Protein AF-A0A925PAB1-F1 (afdb_monomer_lite)

Secondary structure (DSSP, 8-state):
----TTT-TTHHHHHHHHHHHHHHTSPPTT-S------HHHHHHHHHHHHHHHHHHHHHHSSSPPPHHHHHHHHHHHHHHHHHHTT---HHHHHHHHHHTS-S--

Radius of gyration: 22.81 Å; chains: 1; bounding box: 53×45×63 Å

pLDDT: mean 82.5, std 15.96, range [47.62, 98.19]

Foldseek 3Di:
DDADPVVRPCVVVVVVVVVVVVVVVDDDPPPPDPPVCDPLNVVLQVLLVVLQVVLVCQCVDVVHHPVVSSVVSNVSSVVSVCVVVVVDDPVVVVVVVCVPDDPDD

Structure (mmCIF, N/CA/C/O backbone):
data_AF-A0A925PAB1-F1
#
_entry.id   AF-A0A925PAB1-F1
#
loop_
_atom_site.group_PDB
_atom_site.id
_atom_site.type_symbol
_atom_site.label_atom_id
_atom_site.label_alt_id
_atom_site.label_comp_id
_atom_site.label_asym_id
_atom_site.label_entity_id
_atom_site.label_seq_id
_atom_site.pdbx_PDB_ins_code
_atom_site.Cartn_x
_atom_site.Cartn_y
_atom_site.Cartn_z
_atom_site.occupancy
_atom_site.B_iso_or_equiv
_atom_site.auth_seq_id
_atom_site.auth_comp_id
_atom_site.auth_asym_id
_atom_site.auth_atom_id
_atom_site.pdbx_PDB_model_nu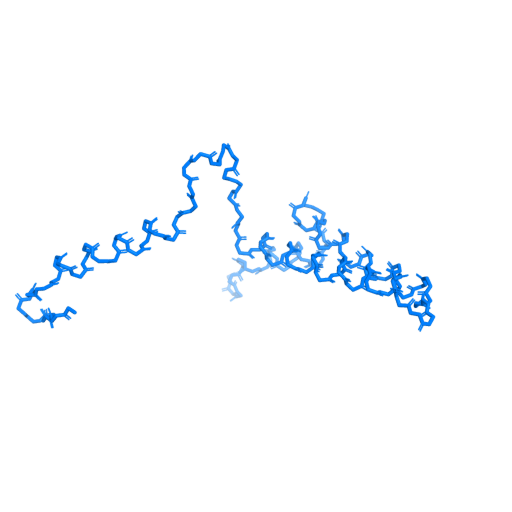m
ATOM 1 N N . LEU A 1 1 ? 0.088 -0.802 33.522 1.00 78.94 1 LEU A N 1
ATOM 2 C CA . LEU A 1 1 ? -1.192 -0.701 34.257 1.00 78.94 1 LEU A CA 1
ATOM 3 C C . LEU A 1 1 ? -1.456 -2.036 34.932 1.00 78.94 1 LEU A C 1
ATOM 5 O O . LEU A 1 1 ? -1.411 -3.049 34.245 1.00 78.94 1 LEU A O 1
ATOM 9 N N . SER A 1 2 ? -1.669 -2.049 36.246 1.00 90.44 2 SER A N 1
ATOM 10 C CA . SER A 1 2 ? -2.116 -3.254 36.956 1.00 90.44 2 SER A CA 1
ATOM 11 C C . SER A 1 2 ? -3.628 -3.390 36.788 1.00 90.44 2 SER A C 1
ATOM 13 O O . SER A 1 2 ? -4.344 -2.408 36.974 1.00 90.44 2 SER A O 1
ATOM 15 N N . VAL A 1 3 ? -4.105 -4.574 36.403 1.00 94.50 3 VAL A N 1
ATOM 16 C CA . VAL A 1 3 ? -5.525 -4.834 36.120 1.00 94.50 3 VAL A CA 1
ATOM 17 C C . VAL A 1 3 ? -5.964 -6.175 36.695 1.00 94.50 3 VAL A C 1
ATOM 19 O O . VAL A 1 3 ? -5.206 -7.143 36.676 1.00 94.50 3 VAL A O 1
ATOM 22 N N . SER A 1 4 ? -7.207 -6.241 37.171 1.00 93.50 4 SER A N 1
ATOM 23 C CA . SER A 1 4 ? -7.837 -7.466 37.666 1.00 93.50 4 SER A CA 1
ATOM 24 C C . SER A 1 4 ? -9.231 -7.627 37.069 1.00 93.50 4 SER A C 1
ATOM 26 O O . SER A 1 4 ? -10.171 -6.922 37.430 1.00 93.50 4 SER A O 1
ATOM 28 N N . ALA A 1 5 ? -9.393 -8.622 36.194 1.00 90.00 5 ALA A N 1
ATOM 29 C CA . ALA A 1 5 ? -10.691 -8.953 35.603 1.00 90.00 5 ALA A CA 1
ATOM 30 C C . ALA A 1 5 ? -11.697 -9.498 36.634 1.00 90.00 5 ALA A C 1
ATOM 32 O O . ALA A 1 5 ? -12.903 -9.414 36.429 1.00 90.00 5 ALA A O 1
ATOM 33 N N . ARG A 1 6 ? -11.210 -10.050 37.755 1.00 91.81 6 ARG A N 1
ATOM 34 C CA . ARG A 1 6 ? -12.054 -10.624 38.810 1.00 91.81 6 ARG A CA 1
ATOM 35 C C . ARG A 1 6 ? -12.665 -9.557 39.720 1.00 91.81 6 ARG A C 1
ATOM 37 O O . ARG A 1 6 ? -13.800 -9.723 40.147 1.00 91.81 6 ARG A O 1
ATOM 44 N N . SER A 1 7 ? -11.908 -8.511 40.053 1.00 92.62 7 SER A N 1
ATOM 45 C CA . SER A 1 7 ? -12.372 -7.418 40.926 1.00 92.62 7 SER A CA 1
ATOM 46 C C . SER A 1 7 ? -12.822 -6.173 40.157 1.00 92.62 7 SER A C 1
ATOM 48 O O . SER A 1 7 ? -13.420 -5.288 40.756 1.00 92.62 7 SER A O 1
ATOM 50 N N . GLY A 1 8 ? -12.534 -6.084 38.854 1.00 90.44 8 GLY A N 1
ATOM 51 C CA . GLY A 1 8 ? -12.786 -4.893 38.034 1.00 90.44 8 GLY A CA 1
ATOM 52 C C . GLY A 1 8 ? -11.768 -3.767 38.250 1.00 90.44 8 GLY A C 1
ATOM 53 O O . GLY A 1 8 ? -11.849 -2.722 37.604 1.00 90.44 8 GLY A O 1
ATOM 54 N N . GLU A 1 9 ? -10.789 -3.967 39.133 1.00 95.44 9 GLU A N 1
ATOM 55 C CA . GLU A 1 9 ? -9.768 -2.971 39.439 1.00 95.44 9 GLU A CA 1
ATOM 56 C C . GLU A 1 9 ? -8.881 -2.696 38.216 1.00 95.44 9 GLU A C 1
ATOM 58 O O . GLU A 1 9 ? -8.426 -3.614 37.527 1.00 95.44 9 GLU A O 1
ATOM 63 N N . GLY A 1 10 ? -8.644 -1.413 37.939 1.00 93.50 10 GLY A N 1
ATOM 64 C CA . GLY A 1 10 ? -7.795 -0.957 36.838 1.00 93.50 10 GLY A CA 1
ATOM 65 C C . GLY A 1 10 ? -8.443 -0.998 35.448 1.00 93.50 10 GLY A C 1
ATOM 66 O O . GLY A 1 10 ? -7.826 -0.518 34.499 1.00 93.50 10 GLY A O 1
ATOM 67 N N . ILE A 1 11 ? -9.673 -1.509 35.302 1.00 94.81 11 ILE A N 1
ATOM 68 C CA . ILE A 1 11 ? -10.355 -1.605 33.997 1.00 94.81 11 ILE A CA 1
ATOM 69 C C . ILE A 1 11 ? -10.622 -0.224 33.385 1.00 94.81 11 ILE A C 1
ATOM 71 O O . ILE A 1 11 ? -10.372 -0.036 32.197 1.00 94.81 11 ILE A O 1
ATOM 75 N N . GLU A 1 12 ? -11.038 0.767 34.176 1.00 94.44 12 GLU A N 1
ATOM 76 C CA . GLU A 1 12 ? -11.239 2.133 33.665 1.00 94.44 12 GLU A CA 1
ATOM 77 C C . GLU A 1 12 ? -9.928 2.801 33.238 1.00 94.44 12 GLU A C 1
ATOM 79 O O . GLU A 1 12 ? -9.867 3.463 32.204 1.00 94.44 12 GLU A O 1
ATOM 84 N N . ALA A 1 13 ? -8.841 2.568 33.978 1.00 94.12 13 ALA A N 1
ATOM 85 C CA . ALA A 1 13 ? -7.524 3.074 33.599 1.00 94.12 13 ALA A CA 1
ATOM 86 C C . ALA A 1 13 ? -7.014 2.414 32.303 1.00 94.12 13 ALA A C 1
ATOM 88 O O . ALA A 1 13 ? -6.421 3.082 31.459 1.00 94.12 13 ALA A O 1
ATOM 89 N N . LEU A 1 14 ? -7.288 1.118 32.108 1.00 94.00 14 LEU A N 1
ATOM 90 C CA . LEU A 1 14 ? -7.023 0.423 30.847 1.00 94.00 14 LEU A CA 1
ATOM 91 C C . LEU A 1 14 ? -7.867 0.993 29.700 1.00 94.00 14 LEU A C 1
ATOM 93 O O . LEU A 1 14 ? -7.341 1.220 28.614 1.00 94.00 14 LEU A O 1
ATOM 97 N N . ARG A 1 15 ? -9.155 1.259 29.940 1.00 94.06 15 ARG A N 1
ATOM 98 C CA . ARG A 1 15 ? -10.059 1.866 28.955 1.00 94.06 15 ARG A CA 1
ATOM 99 C C . ARG A 1 15 ? -9.549 3.230 28.501 1.00 94.06 15 ARG A C 1
ATOM 101 O O . ARG A 1 15 ? -9.491 3.477 27.301 1.00 94.06 15 ARG A O 1
ATOM 108 N N . ALA A 1 16 ? -9.151 4.081 29.445 1.00 94.56 16 ALA A N 1
ATOM 109 C CA . ALA A 1 16 ? -8.585 5.393 29.154 1.00 94.56 16 ALA A CA 1
ATOM 110 C C . ALA A 1 16 ? -7.300 5.287 28.320 1.00 94.56 16 ALA A C 1
ATOM 112 O O . ALA A 1 16 ? -7.180 5.966 27.306 1.00 94.56 16 ALA A O 1
ATOM 113 N N . ALA A 1 17 ? -6.394 4.370 28.674 1.00 93.25 17 ALA A N 1
ATOM 114 C CA . ALA A 1 17 ? -5.158 4.155 27.923 1.00 93.25 17 ALA A CA 1
ATOM 115 C C . ALA A 1 17 ? -5.398 3.637 26.492 1.00 93.25 17 ALA A C 1
ATOM 117 O O . ALA A 1 17 ? -4.674 4.006 25.571 1.00 93.25 17 ALA A O 1
ATOM 118 N N . ILE A 1 18 ? -6.419 2.798 26.280 1.00 92.69 18 ILE A N 1
ATOM 119 C CA . ILE A 1 18 ? -6.810 2.345 24.935 1.00 92.69 18 ILE A CA 1
ATOM 120 C C . ILE A 1 18 ? -7.338 3.517 24.101 1.00 92.69 18 ILE A C 1
ATOM 122 O O . ILE A 1 18 ? -6.991 3.626 22.927 1.00 92.69 18 ILE A O 1
ATOM 126 N N . VAL A 1 19 ? -8.165 4.385 24.693 1.00 92.25 19 VAL A N 1
ATOM 127 C CA . VAL A 1 19 ? -8.687 5.581 24.013 1.00 92.25 19 VAL A CA 1
ATOM 128 C C . VAL A 1 19 ? -7.547 6.527 23.648 1.00 92.25 19 VAL A C 1
ATOM 130 O O . VAL A 1 19 ? -7.455 6.935 22.498 1.00 92.25 19 VAL A O 1
ATOM 133 N N . GLU A 1 20 ? -6.634 6.794 24.580 1.00 91.38 20 GLU A N 1
ATOM 134 C CA . GLU A 1 20 ? -5.462 7.641 24.342 1.00 91.38 20 GLU A CA 1
ATOM 135 C C . GLU A 1 20 ? -4.577 7.093 23.212 1.00 91.38 20 GLU A C 1
ATOM 137 O O . GLU A 1 20 ? -4.163 7.836 22.322 1.00 91.38 20 GLU A O 1
ATOM 142 N N . LEU A 1 21 ? -4.345 5.776 23.189 1.00 89.06 21 LEU A N 1
ATOM 143 C CA . LEU A 1 21 ? -3.615 5.124 22.103 1.00 89.06 21 LEU A CA 1
ATOM 144 C C . LEU A 1 21 ? -4.347 5.272 20.761 1.00 89.06 21 LEU A C 1
ATOM 146 O O . LEU A 1 21 ? -3.720 5.573 19.749 1.00 89.06 21 LEU A O 1
ATOM 150 N N . ALA A 1 22 ? -5.662 5.056 20.742 1.00 84.56 22 ALA A N 1
ATOM 151 C CA . ALA A 1 22 ? -6.468 5.160 19.529 1.00 84.56 22 ALA A CA 1
ATOM 152 C C . ALA A 1 22 ? -6.515 6.597 18.985 1.00 84.56 22 ALA A C 1
ATOM 154 O O . ALA A 1 22 ? -6.405 6.794 17.775 1.00 84.56 22 ALA A O 1
ATOM 155 N N . ASP A 1 23 ? -6.618 7.594 19.864 1.00 81.94 23 ASP A N 1
ATOM 156 C CA . ASP A 1 23 ? -6.566 9.007 19.494 1.00 81.94 23 ASP A CA 1
ATOM 157 C C . ASP A 1 23 ? -5.177 9.401 18.974 1.00 81.94 23 ASP A C 1
ATOM 159 O O . ASP A 1 23 ? -5.081 10.141 17.997 1.00 81.94 23 ASP A O 1
ATOM 163 N N . GLY A 1 24 ? -4.102 8.845 19.543 1.00 79.31 24 GLY A N 1
ATOM 164 C CA . GLY A 1 24 ? -2.736 9.031 19.042 1.00 79.31 24 GLY A CA 1
ATOM 165 C C . GLY A 1 24 ? -2.474 8.395 17.669 1.00 79.31 24 GLY A C 1
ATOM 166 O O . GLY A 1 24 ? -1.595 8.847 16.937 1.00 79.31 24 GLY A O 1
ATOM 167 N N . LEU A 1 25 ? -3.242 7.368 17.295 1.00 75.44 25 LEU A N 1
ATOM 168 C CA . LEU A 1 25 ? -3.194 6.734 15.970 1.00 75.44 25 LEU A CA 1
ATOM 169 C C . LEU A 1 25 ? -4.053 7.461 14.929 1.00 75.44 25 LEU A C 1
ATOM 171 O O . LEU A 1 25 ? -3.976 7.156 13.735 1.00 75.44 25 LEU A O 1
ATOM 175 N N . ARG A 1 26 ? -4.898 8.398 15.363 1.00 66.38 26 ARG A N 1
ATOM 176 C CA . ARG A 1 26 ? -5.811 9.104 14.480 1.00 66.38 26 ARG A CA 1
ATOM 177 C C . ARG A 1 26 ? -5.046 10.208 13.742 1.00 66.38 26 ARG A C 1
ATOM 179 O O . ARG A 1 26 ? -4.443 11.066 14.386 1.00 66.38 26 ARG A O 1
ATOM 186 N N . PRO A 1 27 ? -5.060 10.233 12.397 1.00 62.00 27 PRO A N 1
ATOM 187 C CA . PRO A 1 27 ? -4.469 11.341 11.659 1.00 62.00 27 PRO A CA 1
ATOM 188 C C . PRO A 1 27 ? -5.159 12.662 12.051 1.00 62.00 27 PRO A C 1
ATOM 190 O O . PRO A 1 27 ? -6.343 12.650 12.416 1.00 62.00 27 PRO A O 1
ATOM 193 N N . PRO A 1 28 ? -4.441 13.801 11.999 1.00 62.22 28 PRO A N 1
ATOM 194 C CA . PRO A 1 28 ? -4.978 15.087 12.416 1.00 62.22 28 PRO A CA 1
ATOM 195 C C . PRO A 1 28 ? -6.315 15.380 11.725 1.00 62.22 28 PRO A C 1
ATOM 197 O O . PRO A 1 28 ? -6.471 15.217 10.516 1.00 62.22 28 PRO A O 1
ATOM 200 N N . LEU A 1 29 ? -7.276 15.843 12.526 1.00 55.22 29 LEU A N 1
ATOM 201 C CA . LEU A 1 29 ? -8.654 16.188 12.150 1.00 55.22 29 LEU A CA 1
ATOM 202 C C . LEU A 1 29 ? -8.773 17.200 10.992 1.00 55.22 29 LEU A C 1
ATOM 204 O O . LEU A 1 29 ? -9.856 17.353 10.441 1.00 55.22 29 LEU A O 1
ATOM 208 N N . PHE A 1 30 ? -7.675 17.865 10.627 1.00 50.28 30 PHE A N 1
ATOM 209 C CA . PHE A 1 30 ? -7.595 18.884 9.578 1.00 50.28 30 PHE A CA 1
ATOM 210 C C . PHE A 1 30 ? -7.143 18.351 8.210 1.00 50.28 30 PHE A C 1
ATOM 212 O O . PHE A 1 30 ? -6.807 19.136 7.329 1.00 50.28 30 PHE A O 1
ATOM 219 N N . ALA A 1 31 ? -7.129 17.035 8.000 1.00 49.06 31 ALA A N 1
ATOM 220 C CA . ALA A 1 31 ? -7.159 16.503 6.644 1.00 49.06 31 ALA A CA 1
ATOM 221 C C . ALA A 1 31 ? -8.620 16.541 6.168 1.00 49.06 31 ALA A C 1
ATOM 223 O O . ALA A 1 31 ? -9.389 15.627 6.458 1.00 49.06 31 ALA A O 1
ATOM 224 N N . GLU A 1 32 ? -9.006 17.618 5.478 1.00 47.62 32 GLU A N 1
ATOM 225 C CA . GLU A 1 32 ? -10.355 17.844 4.919 1.00 47.62 32 GLU A CA 1
ATOM 226 C C . GLU A 1 32 ? -10.826 16.725 3.964 1.00 47.62 32 GLU A C 1
ATOM 228 O O . GLU A 1 32 ? -11.998 16.648 3.610 1.00 47.62 32 GLU A O 1
ATOM 233 N N . GLU A 1 33 ? -9.944 15.786 3.626 1.00 48.94 33 GLU A N 1
ATOM 234 C CA . GLU A 1 33 ? -10.220 14.607 2.817 1.00 48.94 33 GLU A CA 1
ATOM 235 C C . GLU A 1 33 ? -9.762 13.342 3.553 1.00 48.94 33 GLU A C 1
ATOM 237 O O . GLU A 1 33 ? -8.801 12.674 3.165 1.00 48.94 33 GLU A O 1
ATOM 242 N N . GLN A 1 34 ? -10.450 12.961 4.633 1.00 50.28 34 GLN A N 1
ATOM 243 C CA . GLN A 1 34 ? -10.370 11.573 5.099 1.00 50.28 34 GLN A CA 1
ATOM 244 C C . GLN A 1 34 ? -11.085 10.682 4.081 1.00 50.28 34 GLN A C 1
ATOM 246 O O . GLN A 1 34 ? -12.243 10.301 4.249 1.00 50.28 34 GLN A O 1
ATOM 251 N N . ILE A 1 35 ? -10.390 10.351 2.993 1.00 56.31 35 ILE A N 1
ATOM 252 C CA . ILE A 1 35 ? -10.799 9.259 2.121 1.00 56.31 35 ILE A CA 1
ATOM 253 C C . ILE A 1 35 ? -10.807 8.012 3.005 1.00 56.31 35 ILE A C 1
ATOM 255 O O . ILE A 1 35 ? -9.774 7.613 3.543 1.00 56.31 35 ILE A O 1
ATOM 259 N N . ALA A 1 36 ? -11.979 7.404 3.183 1.00 56.78 36 ALA A N 1
ATOM 260 C CA . ALA A 1 36 ? -12.105 6.124 3.865 1.00 56.78 36 ALA A CA 1
ATOM 261 C C . ALA A 1 36 ? -11.437 5.038 3.003 1.00 56.78 36 ALA A C 1
ATOM 263 O O . ALA A 1 36 ? -12.062 4.372 2.174 1.00 56.78 36 ALA A O 1
ATOM 264 N N . ILE A 1 37 ? -10.124 4.891 3.161 1.00 65.94 37 ILE A N 1
ATOM 265 C CA . ILE A 1 37 ? -9.331 3.841 2.533 1.00 65.94 37 ILE A CA 1
ATOM 266 C C . ILE A 1 37 ? -9.583 2.571 3.349 1.00 65.94 37 ILE A C 1
ATOM 268 O O . ILE A 1 37 ? -9.002 2.361 4.410 1.00 65.94 37 ILE A O 1
ATOM 272 N N . ASN A 1 38 ? -10.496 1.722 2.875 1.00 77.75 38 ASN A N 1
ATOM 273 C CA . ASN A 1 38 ? -10.623 0.371 3.420 1.00 77.75 38 ASN A CA 1
ATOM 274 C C . ASN A 1 38 ? -9.357 -0.453 3.098 1.00 77.75 38 ASN A C 1
ATOM 276 O O . ASN A 1 38 ? -8.551 -0.078 2.243 1.00 77.75 38 ASN A O 1
ATOM 280 N N . ALA A 1 39 ? -9.198 -1.611 3.744 1.00 76.62 39 ALA A N 1
ATOM 281 C CA . ALA A 1 39 ? -8.027 -2.473 3.552 1.00 76.62 39 ALA A CA 1
ATOM 282 C C . ALA A 1 39 ? -7.766 -2.844 2.075 1.00 76.62 39 ALA A C 1
ATOM 284 O O . ALA A 1 39 ? -6.615 -2.982 1.667 1.00 76.62 39 ALA A O 1
ATOM 285 N N . ARG A 1 40 ? -8.821 -2.946 1.252 1.00 78.44 40 ARG A N 1
ATOM 286 C CA . ARG A 1 40 ? -8.716 -3.235 -0.187 1.00 78.44 40 ARG A CA 1
ATOM 287 C C . ARG A 1 40 ? -8.100 -2.067 -0.960 1.00 78.44 40 ARG A C 1
ATOM 289 O O . ARG A 1 40 ? -7.214 -2.287 -1.776 1.00 78.44 40 ARG A O 1
ATOM 296 N N . HIS A 1 41 ? -8.547 -0.837 -0.702 1.00 85.75 41 HIS A N 1
ATOM 297 C CA . HIS A 1 41 ? -7.951 0.358 -1.305 1.00 85.75 41 HIS A CA 1
ATOM 298 C C . HIS A 1 41 ? -6.497 0.532 -0.853 1.00 85.75 41 HIS A C 1
ATOM 300 O O . HIS A 1 41 ? -5.646 0.860 -1.673 1.00 85.75 41 HIS A O 1
ATOM 306 N N . ALA A 1 42 ? -6.198 0.258 0.421 1.00 86.44 42 ALA A N 1
ATOM 307 C CA . ALA A 1 42 ? -4.840 0.344 0.950 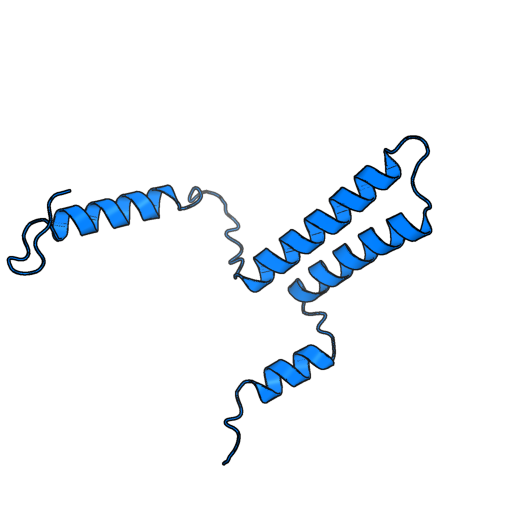1.00 86.44 42 ALA A CA 1
ATOM 308 C C . ALA A 1 42 ? -3.884 -0.635 0.247 1.00 86.44 42 ALA A C 1
ATOM 310 O O . ALA A 1 42 ? -2.796 -0.237 -0.165 1.00 86.44 42 ALA A O 1
ATOM 311 N N . ASP A 1 43 ? -4.290 -1.896 0.056 1.00 89.12 43 ASP A N 1
ATOM 312 C CA . ASP A 1 43 ? -3.467 -2.870 -0.671 1.00 89.12 43 ASP A CA 1
ATOM 313 C C . ASP A 1 43 ? -3.268 -2.486 -2.146 1.00 89.12 43 ASP A C 1
ATOM 315 O O . ASP A 1 43 ? -2.148 -2.559 -2.654 1.00 89.12 43 ASP A O 1
ATOM 319 N N . ALA A 1 44 ? -4.326 -2.027 -2.820 1.00 90.94 44 ALA A N 1
ATOM 320 C CA . ALA A 1 44 ? -4.247 -1.569 -4.204 1.00 90.94 44 ALA A CA 1
ATOM 321 C C . ALA A 1 44 ? -3.275 -0.385 -4.368 1.00 90.94 44 ALA A C 1
ATOM 323 O O . ALA A 1 44 ? -2.410 -0.413 -5.244 1.00 90.94 44 ALA A O 1
ATOM 324 N N . LEU A 1 45 ? -3.345 0.612 -3.479 1.00 93.56 45 LEU A N 1
ATOM 325 C CA . LEU A 1 45 ? -2.404 1.738 -3.460 1.00 93.56 45 LEU A CA 1
ATOM 326 C C . LEU A 1 45 ? -0.968 1.277 -3.195 1.00 93.56 45 LEU A C 1
ATOM 328 O O . LEU A 1 45 ? -0.050 1.723 -3.879 1.00 93.56 45 LEU A O 1
ATOM 332 N N . ARG A 1 46 ? -0.766 0.345 -2.257 1.00 94.75 46 ARG A N 1
ATOM 333 C CA . ARG A 1 46 ? 0.558 -0.215 -1.952 1.00 94.75 46 ARG A CA 1
ATOM 334 C C . ARG A 1 46 ? 1.159 -0.942 -3.157 1.00 94.75 46 ARG A C 1
ATOM 336 O O . ARG A 1 46 ? 2.339 -0.774 -3.449 1.00 94.75 46 ARG A O 1
ATOM 343 N N . ARG A 1 47 ? 0.369 -1.750 -3.872 1.00 96.38 47 ARG A N 1
ATOM 344 C CA . ARG A 1 47 ? 0.821 -2.419 -5.105 1.00 96.38 47 ARG A CA 1
ATOM 345 C C . ARG A 1 47 ? 1.154 -1.416 -6.206 1.00 96.38 47 ARG A C 1
ATOM 347 O O . ARG A 1 47 ? 2.184 -1.570 -6.859 1.00 96.38 47 ARG A O 1
ATOM 354 N N . ALA A 1 48 ? 0.333 -0.379 -6.367 1.00 96.69 48 ALA A N 1
ATOM 355 C CA . ALA A 1 48 ? 0.603 0.697 -7.312 1.00 96.69 48 ALA A CA 1
ATOM 356 C C . ALA A 1 48 ? 1.910 1.433 -6.990 1.00 96.69 48 ALA A C 1
ATOM 358 O O . ALA A 1 48 ? 2.731 1.645 -7.880 1.00 96.69 48 ALA A O 1
ATOM 359 N N . GLU A 1 49 ? 2.145 1.755 -5.716 1.00 97.62 49 GLU A N 1
ATOM 360 C CA . GLU A 1 49 ? 3.391 2.378 -5.266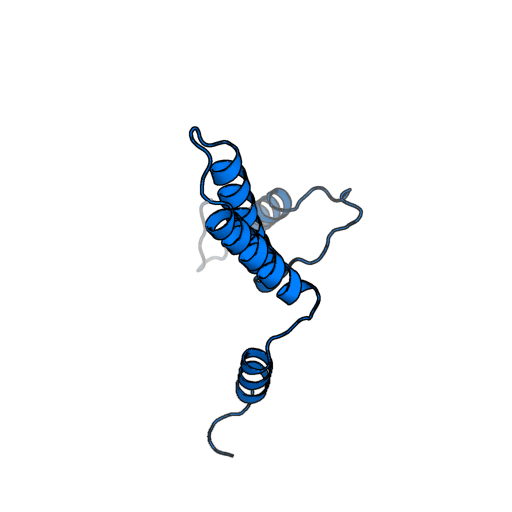 1.00 97.62 49 GLU A CA 1
ATOM 361 C C . GLU A 1 49 ? 4.609 1.508 -5.595 1.00 97.62 49 GLU A C 1
ATOM 363 O O . GLU A 1 49 ? 5.601 2.015 -6.118 1.00 97.62 49 GLU A O 1
ATOM 368 N N . ILE A 1 50 ? 4.532 0.200 -5.327 1.00 98.00 50 ILE A N 1
ATOM 369 C CA . ILE A 1 50 ? 5.616 -0.740 -5.637 1.00 98.00 50 ILE A CA 1
ATOM 370 C C . ILE A 1 50 ? 5.922 -0.728 -7.137 1.00 98.00 50 ILE A C 1
ATOM 372 O O . ILE A 1 50 ? 7.079 -0.538 -7.502 1.00 98.00 50 ILE A O 1
ATOM 376 N N . GLY A 1 51 ? 4.910 -0.871 -7.998 1.00 97.62 51 GLY A N 1
ATOM 377 C CA . GLY A 1 51 ? 5.105 -0.865 -9.452 1.00 97.62 51 GLY A CA 1
ATOM 378 C C . GLY A 1 51 ? 5.736 0.438 -9.952 1.00 97.62 51 GLY A C 1
ATOM 379 O O . GLY A 1 51 ? 6.732 0.415 -10.671 1.00 97.62 51 GLY A O 1
ATOM 380 N N . LEU A 1 52 ? 5.232 1.589 -9.497 1.00 98.19 52 LEU A N 1
ATOM 381 C CA . LEU A 1 52 ? 5.791 2.894 -9.869 1.00 98.19 52 LEU A CA 1
ATOM 382 C C . LEU A 1 52 ? 7.235 3.064 -9.387 1.00 98.19 52 LEU A C 1
ATOM 384 O O . LEU A 1 52 ? 8.078 3.562 -10.132 1.00 98.19 52 LEU A O 1
ATOM 388 N N . ARG A 1 53 ? 7.542 2.632 -8.161 1.00 98.12 53 ARG A N 1
ATOM 389 C CA . ARG A 1 53 ? 8.893 2.722 -7.600 1.00 98.12 53 ARG A CA 1
ATOM 390 C C . ARG A 1 53 ? 9.876 1.849 -8.377 1.00 98.12 53 ARG A C 1
ATOM 392 O O . ARG A 1 53 ? 10.967 2.323 -8.688 1.00 98.12 53 ARG A O 1
ATOM 399 N N . THR A 1 54 ? 9.491 0.624 -8.724 1.00 97.50 54 THR A N 1
ATOM 400 C CA . THR A 1 54 ? 10.307 -0.276 -9.552 1.00 97.50 54 THR A CA 1
ATOM 401 C C . THR A 1 54 ? 10.542 0.316 -10.940 1.00 97.50 54 THR A C 1
ATOM 403 O O . THR A 1 54 ? 11.689 0.394 -11.380 1.00 97.50 54 THR A O 1
ATOM 406 N N . ALA A 1 55 ? 9.498 0.841 -11.589 1.00 97.88 55 ALA A N 1
ATOM 407 C CA . ALA A 1 55 ? 9.617 1.502 -12.887 1.00 97.88 55 ALA A CA 1
ATOM 408 C C . ALA A 1 55 ? 10.590 2.694 -12.835 1.00 97.88 55 ALA A C 1
ATOM 410 O O . ALA A 1 55 ? 11.471 2.826 -13.687 1.00 97.88 55 ALA A O 1
ATOM 411 N N . MET A 1 56 ? 10.479 3.542 -11.804 1.00 98.06 56 MET A N 1
ATOM 412 C CA . MET A 1 56 ? 11.394 4.668 -11.591 1.00 98.06 56 MET A CA 1
ATOM 413 C C . MET A 1 56 ? 12.840 4.205 -11.397 1.00 98.06 56 MET A C 1
ATOM 415 O O . MET A 1 56 ? 13.746 4.784 -11.993 1.00 98.06 56 MET A O 1
ATOM 419 N N . GLN A 1 57 ? 13.064 3.157 -10.601 1.00 97.62 57 GLN A N 1
ATOM 420 C CA . GLN A 1 57 ? 14.395 2.579 -10.400 1.00 97.62 57 GLN A CA 1
ATOM 421 C C . GLN A 1 57 ? 14.971 2.021 -11.707 1.00 97.62 57 GLN A C 1
ATOM 423 O O . GLN A 1 57 ? 16.137 2.267 -12.006 1.00 97.62 57 GLN A O 1
ATOM 428 N N . GLY A 1 58 ? 14.158 1.333 -12.513 1.00 97.25 58 GLY A N 1
ATOM 429 C CA . GLY A 1 58 ? 14.562 0.813 -13.820 1.00 97.25 58 GLY A CA 1
ATOM 430 C C . GLY A 1 58 ? 14.982 1.915 -14.796 1.00 97.25 58 GLY A C 1
ATOM 431 O O . GLY A 1 58 ? 15.988 1.769 -15.488 1.00 97.25 58 GLY A O 1
ATOM 432 N N . LEU A 1 59 ? 14.268 3.045 -14.804 1.00 97.25 59 LEU A N 1
ATOM 433 C CA . LEU A 1 59 ? 14.614 4.215 -15.621 1.00 97.25 59 LEU A CA 1
ATOM 434 C C . LEU A 1 59 ? 15.884 4.934 -15.144 1.00 97.25 59 LEU A C 1
ATOM 436 O O . LEU A 1 59 ? 16.608 5.497 -15.960 1.00 97.25 59 LEU A O 1
ATOM 440 N N . GLN A 1 60 ? 16.143 4.939 -13.834 1.00 97.31 60 GLN A N 1
ATOM 441 C CA . GLN A 1 60 ? 17.296 5.613 -13.223 1.00 97.31 60 GLN A CA 1
ATOM 442 C C . GLN A 1 60 ? 18.562 4.744 -13.167 1.00 97.31 60 GLN A C 1
ATOM 444 O O . GLN A 1 60 ? 19.640 5.256 -12.861 1.00 97.31 60 GLN A O 1
ATOM 449 N N . ALA A 1 61 ? 18.453 3.443 -13.444 1.00 96.12 61 ALA A N 1
ATOM 450 C CA . ALA A 1 61 ? 19.588 2.530 -13.477 1.00 96.12 61 ALA A CA 1
ATOM 451 C C . ALA A 1 61 ? 20.614 2.929 -14.556 1.00 96.12 61 ALA A C 1
ATOM 453 O O . ALA A 1 61 ? 20.311 3.626 -15.524 1.00 96.12 61 ALA A O 1
ATOM 454 N N . THR A 1 62 ? 21.864 2.490 -14.395 1.00 93.50 62 THR A N 1
ATOM 455 C CA . THR A 1 62 ? 22.933 2.721 -15.378 1.00 93.50 62 THR A CA 1
ATOM 456 C C . THR A 1 62 ? 23.648 1.394 -15.680 1.00 93.50 62 THR A C 1
ATOM 458 O O . THR A 1 62 ? 24.399 0.920 -14.828 1.00 93.50 62 THR A O 1
ATOM 461 N N . PRO A 1 63 ? 23.437 0.784 -16.866 1.00 92.69 63 PRO A N 1
ATOM 462 C CA . PRO A 1 63 ? 22.524 1.232 -17.921 1.00 92.69 63 PRO A CA 1
ATOM 463 C C . PRO A 1 63 ? 21.043 1.113 -17.498 1.00 92.69 63 PRO A C 1
ATOM 465 O O . PRO A 1 63 ? 20.734 0.313 -16.611 1.00 92.69 63 PRO A O 1
ATOM 468 N N . PRO A 1 64 ? 20.131 1.887 -18.114 1.00 95.00 64 PRO A N 1
ATOM 469 C CA . PRO A 1 64 ? 18.699 1.774 -17.852 1.00 95.00 64 PRO A CA 1
ATOM 470 C C . PRO A 1 64 ? 18.171 0.374 -18.167 1.00 95.00 64 PRO A C 1
ATOM 472 O O . PRO A 1 64 ? 18.676 -0.311 -19.062 1.00 95.00 64 PRO A O 1
ATOM 475 N N . ALA A 1 65 ? 17.120 -0.033 -17.460 1.00 96.06 65 ALA A N 1
ATOM 476 C CA . ALA A 1 65 ? 16.401 -1.256 -17.782 1.00 96.06 65 ALA A CA 1
ATOM 477 C C . ALA A 1 65 ? 15.714 -1.148 -19.163 1.00 96.06 65 ALA A C 1
ATOM 479 O O . ALA A 1 65 ? 15.301 -0.053 -19.559 1.00 96.06 65 ALA A O 1
ATOM 480 N N . PRO A 1 66 ? 15.548 -2.271 -19.891 1.00 96.88 66 PRO A N 1
ATOM 481 C CA . PRO A 1 66 ? 14.735 -2.325 -21.102 1.00 96.88 66 PRO A CA 1
ATOM 482 C C . PRO A 1 66 ? 13.342 -1.729 -20.892 1.00 96.88 66 PRO A C 1
ATOM 484 O O . PRO A 1 66 ? 12.697 -1.965 -19.864 1.00 96.88 66 PRO A O 1
ATOM 487 N N . ILE A 1 67 ? 12.864 -0.977 -21.882 1.00 95.62 67 ILE A N 1
ATOM 488 C CA . ILE A 1 67 ? 11.593 -0.254 -21.778 1.00 95.62 67 ILE A CA 1
ATOM 489 C C . ILE A 1 67 ? 10.404 -1.209 -21.632 1.00 95.62 67 ILE A C 1
ATOM 491 O O . ILE A 1 67 ? 9.420 -0.870 -20.981 1.00 95.62 67 ILE A O 1
ATOM 495 N N . GLU A 1 68 ? 10.511 -2.423 -22.170 1.00 95.38 68 GLU A N 1
ATOM 496 C CA . GLU A 1 68 ? 9.513 -3.481 -22.053 1.00 95.38 68 GLU A CA 1
ATOM 497 C C . GLU A 1 68 ? 9.300 -3.883 -20.588 1.00 95.38 68 GLU A C 1
ATOM 499 O O . GLU A 1 68 ? 8.154 -4.035 -20.163 1.00 95.38 68 GLU A O 1
ATOM 504 N N . LEU A 1 69 ? 10.376 -3.970 -19.795 1.00 92.44 69 LEU A N 1
ATOM 505 C CA . LEU A 1 69 ? 10.292 -4.289 -18.365 1.00 92.44 69 LEU A CA 1
ATOM 506 C C . LEU A 1 69 ? 9.651 -3.140 -17.584 1.00 92.44 69 LEU A C 1
ATOM 508 O O . LEU A 1 69 ? 8.664 -3.351 -16.883 1.00 92.44 69 LEU A O 1
ATOM 512 N N . VAL A 1 70 ? 10.133 -1.911 -17.799 1.00 97.50 70 VAL A N 1
ATOM 513 C CA . VAL A 1 70 ? 9.575 -0.706 -17.161 1.00 97.50 70 VAL A CA 1
A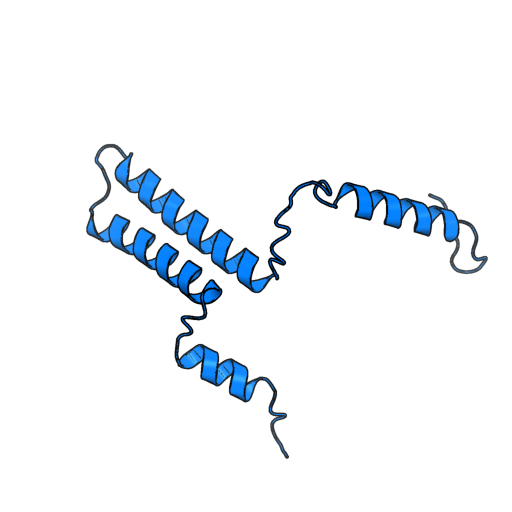TOM 514 C C . VAL A 1 70 ? 8.087 -0.546 -17.493 1.00 97.50 70 VAL A C 1
ATOM 516 O O . VAL A 1 70 ? 7.279 -0.204 -16.631 1.00 97.50 70 VAL A O 1
ATOM 519 N N . SER A 1 71 ? 7.693 -0.815 -18.741 1.00 96.50 71 SER A N 1
ATOM 520 C CA . SER A 1 71 ? 6.295 -0.723 -19.170 1.00 96.50 71 SER A CA 1
ATOM 521 C C . SER A 1 71 ? 5.389 -1.740 -18.469 1.00 96.50 71 SER A C 1
ATOM 523 O O . SER A 1 71 ? 4.228 -1.429 -18.190 1.00 96.50 71 SER A O 1
ATOM 525 N N . GLY A 1 72 ? 5.920 -2.924 -18.140 1.00 97.06 72 GLY A N 1
ATOM 526 C CA . GLY A 1 72 ? 5.222 -3.939 -17.355 1.00 97.06 72 GLY A CA 1
ATOM 527 C C . GLY A 1 72 ? 4.927 -3.456 -15.937 1.00 97.06 72 GLY A C 1
ATOM 528 O O . GLY A 1 72 ? 3.787 -3.556 -15.483 1.00 97.06 72 GLY A O 1
ATOM 529 N N . ASP A 1 73 ? 5.911 -2.842 -15.279 1.00 97.56 73 ASP A N 1
ATOM 530 C CA . ASP A 1 73 ? 5.761 -2.293 -13.926 1.00 97.56 73 ASP A CA 1
ATOM 531 C C . ASP A 1 73 ? 4.738 -1.144 -13.870 1.00 97.56 73 ASP A C 1
ATOM 533 O O . ASP A 1 73 ? 3.894 -1.084 -12.969 1.00 97.56 73 ASP A O 1
ATOM 537 N N . VAL A 1 74 ? 4.752 -0.256 -14.872 1.00 97.44 74 VAL A N 1
ATOM 538 C CA . VAL A 1 74 ? 3.763 0.829 -14.999 1.00 97.44 74 VAL A CA 1
ATOM 539 C C . VAL A 1 74 ? 2.356 0.271 -15.228 1.00 97.44 74 VAL A C 1
ATOM 541 O O . VAL A 1 74 ? 1.391 0.784 -14.657 1.00 97.44 74 VAL A O 1
ATOM 544 N N . ARG A 1 75 ? 2.217 -0.789 -16.035 1.00 96.69 75 ARG A N 1
ATOM 545 C CA . ARG A 1 75 ? 0.923 -1.442 -16.264 1.00 96.69 75 ARG A CA 1
ATOM 546 C C . ARG A 1 75 ? 0.382 -2.081 -14.990 1.00 96.69 75 ARG A C 1
ATOM 548 O O . ARG A 1 75 ? -0.767 -1.829 -14.648 1.00 96.69 75 ARG A O 1
ATOM 555 N N . ALA A 1 76 ? 1.219 -2.803 -14.249 1.00 94.62 76 ALA A N 1
ATOM 556 C CA . ALA A 1 76 ? 0.830 -3.389 -12.969 1.00 94.62 76 ALA A CA 1
ATOM 557 C C . ALA A 1 76 ? 0.337 -2.326 -11.971 1.00 94.62 76 ALA A C 1
ATOM 559 O O . ALA A 1 76 ? -0.649 -2.542 -11.262 1.00 94.62 76 ALA A O 1
ATOM 560 N N . ALA A 1 77 ? 0.979 -1.152 -11.943 1.00 96.25 77 ALA A N 1
ATOM 561 C CA . ALA A 1 77 ? 0.516 -0.044 -11.117 1.00 96.25 77 ALA A CA 1
ATOM 562 C C . ALA A 1 77 ? -0.838 0.519 -11.576 1.00 96.25 77 ALA A C 1
ATOM 564 O O . ALA A 1 77 ? -1.706 0.796 -10.745 1.00 96.25 77 ALA A O 1
ATOM 565 N N . LEU A 1 78 ? -1.039 0.660 -12.888 1.00 94.81 78 LEU A N 1
ATOM 566 C CA . LEU A 1 78 ? -2.300 1.129 -13.460 1.00 94.81 78 LEU A CA 1
ATOM 567 C C . LEU A 1 78 ? -3.458 0.165 -13.169 1.00 94.81 78 LEU A C 1
ATOM 569 O O . LEU A 1 78 ? -4.547 0.619 -12.817 1.00 94.81 78 LEU A O 1
ATOM 573 N N . ASP A 1 79 ? -3.222 -1.141 -13.274 1.00 92.94 79 ASP A N 1
ATOM 574 C CA . ASP A 1 79 ? -4.227 -2.170 -13.000 1.00 92.94 79 ASP A CA 1
ATOM 575 C C . ASP A 1 79 ? -4.652 -2.138 -11.525 1.00 92.94 79 ASP A C 1
ATOM 577 O O . ASP A 1 79 ? -5.847 -2.112 -11.221 1.00 92.94 79 ASP A O 1
ATOM 581 N N . ALA A 1 80 ? -3.689 -2.015 -10.603 1.00 92.50 80 ALA A N 1
ATOM 582 C CA . ALA A 1 80 ? -3.969 -1.879 -9.174 1.00 92.50 80 ALA A CA 1
ATOM 583 C C . ALA A 1 80 ? -4.807 -0.623 -8.860 1.00 92.50 80 ALA A C 1
ATOM 585 O O . ALA A 1 80 ? -5.766 -0.693 -8.090 1.00 92.50 80 ALA A O 1
ATOM 586 N N . LEU A 1 81 ? -4.511 0.518 -9.493 1.00 91.88 81 LEU A N 1
ATOM 587 C CA . LEU A 1 81 ? -5.334 1.729 -9.368 1.00 91.88 81 LEU A CA 1
ATOM 588 C C . LEU A 1 81 ? -6.732 1.550 -9.983 1.00 91.88 81 LEU A C 1
ATOM 590 O O . LEU A 1 81 ? -7.716 2.074 -9.454 1.00 91.88 81 LEU A O 1
ATOM 594 N N . GLY A 1 82 ? -6.839 0.777 -11.066 1.00 89.56 82 GLY A N 1
ATOM 595 C CA . GLY A 1 82 ? -8.106 0.409 -11.695 1.00 89.56 82 GLY A CA 1
ATOM 596 C C . GLY A 1 82 ? -9.074 -0.276 -10.729 1.00 89.56 82 GLY A C 1
ATOM 597 O O . GLY A 1 82 ? -10.262 0.052 -10.725 1.00 89.56 82 GLY A O 1
ATOM 598 N N . GLU A 1 83 ? -8.571 -1.135 -9.839 1.00 85.94 83 GLU A N 1
ATOM 599 C CA . GLU A 1 83 ? -9.391 -1.811 -8.824 1.00 85.94 83 GLU A CA 1
ATOM 600 C C . GLU A 1 83 ? -10.075 -0.837 -7.852 1.00 85.94 83 GLU A C 1
ATOM 602 O O . GLU A 1 83 ? -11.166 -1.118 -7.342 1.00 85.94 83 GLU A O 1
ATOM 607 N N . ILE A 1 84 ? -9.443 0.306 -7.572 1.00 84.44 84 ILE A N 1
ATOM 608 C CA . ILE A 1 84 ? -10.001 1.357 -6.711 1.00 84.44 84 ILE A CA 1
ATOM 609 C C . ILE A 1 84 ? -11.111 2.096 -7.460 1.00 84.44 84 ILE A C 1
ATOM 611 O O . ILE A 1 84 ? -12.191 2.301 -6.911 1.00 84.44 84 ILE A O 1
ATOM 615 N N . ALA A 1 85 ? -10.872 2.425 -8.732 1.00 81.00 85 ALA A N 1
ATOM 616 C CA . ALA A 1 85 ? -11.821 3.117 -9.604 1.00 81.00 85 ALA A CA 1
ATOM 617 C C . ALA A 1 85 ? -13.008 2.243 -10.065 1.00 81.00 85 ALA A C 1
ATOM 619 O O . ALA A 1 85 ? -13.857 2.713 -10.820 1.00 81.00 85 ALA A O 1
ATOM 620 N N . GLY A 1 86 ? -13.075 0.974 -9.645 1.00 67.19 86 GLY A N 1
ATOM 621 C CA . GLY A 1 86 ? -14.143 0.051 -10.033 1.00 67.19 86 GLY A CA 1
ATOM 622 C C . GLY A 1 86 ? -13.970 -0.555 -11.428 1.00 67.19 86 GLY A C 1
ATOM 623 O O . GLY A 1 86 ? -14.916 -1.135 -11.956 1.00 67.19 86 GLY A O 1
ATOM 624 N N . ARG A 1 87 ? -12.771 -0.475 -12.026 1.00 63.69 87 ARG A N 1
ATOM 625 C CA . ARG A 1 87 ? -12.393 -1.359 -13.137 1.00 63.69 87 ARG A CA 1
ATOM 626 C C . ARG A 1 87 ? -12.109 -2.729 -12.536 1.00 63.69 87 ARG A C 1
ATOM 628 O O . ARG A 1 87 ? -11.017 -2.988 -12.040 1.00 63.69 87 ARG A O 1
ATOM 635 N N . VAL A 1 88 ? -13.142 -3.559 -12.485 1.00 58.38 88 VAL A N 1
ATOM 636 C CA . VAL A 1 88 ? -13.070 -4.915 -11.941 1.00 58.38 88 VAL A CA 1
ATOM 637 C C . VAL A 1 88 ? -12.961 -5.888 -13.108 1.00 58.38 88 VAL A C 1
ATOM 639 O O . VAL A 1 88 ? -13.756 -5.819 -14.044 1.00 58.38 88 VAL A O 1
ATOM 642 N N . ASP A 1 89 ? -11.967 -6.771 -13.052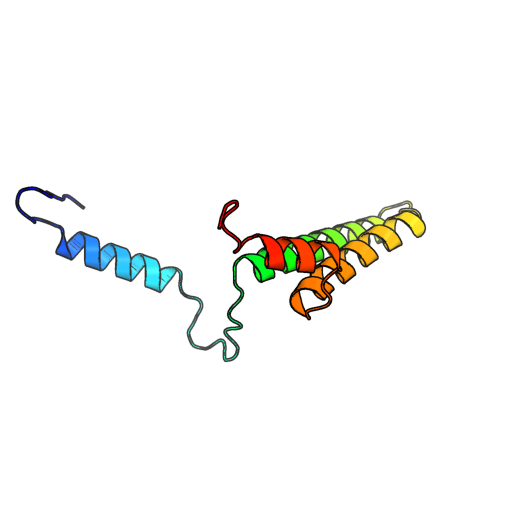 1.00 60.81 89 ASP A N 1
ATOM 643 C CA . ASP A 1 89 ? -11.868 -7.919 -13.950 1.00 60.81 89 ASP A CA 1
ATOM 644 C C . ASP A 1 89 ? -13.048 -8.879 -13.709 1.00 60.81 89 ASP A C 1
ATOM 646 O O . ASP A 1 89 ? -13.495 -9.046 -12.567 1.00 60.81 89 ASP A O 1
ATOM 650 N N . ASN A 1 90 ? -13.564 -9.506 -14.767 1.00 59.59 90 ASN A N 1
ATOM 651 C CA . ASN A 1 90 ? -14.762 -10.354 -14.716 1.00 59.59 90 ASN A CA 1
ATOM 652 C C . ASN A 1 90 ? -14.648 -11.457 -13.652 1.00 59.59 90 ASN A C 1
ATOM 654 O O . ASN A 1 90 ? -15.625 -11.785 -12.984 1.00 59.59 90 ASN A O 1
ATOM 658 N N . GLU A 1 91 ? -13.451 -11.994 -13.444 1.00 61.81 91 GLU A N 1
ATOM 659 C CA . GLU A 1 91 ? -13.191 -13.083 -12.497 1.00 61.81 91 GLU A CA 1
ATOM 660 C C . GLU A 1 91 ? -13.450 -12.677 -11.042 1.00 61.81 91 GLU A C 1
ATOM 662 O O . GLU A 1 91 ? -14.061 -13.427 -10.283 1.00 61.81 91 GLU A O 1
ATOM 667 N N . ARG A 1 92 ? -13.116 -11.441 -10.659 1.00 60.56 92 ARG A N 1
ATOM 668 C CA . ARG A 1 92 ? -13.380 -10.952 -9.296 1.00 60.56 92 ARG A CA 1
ATOM 669 C C . ARG A 1 92 ? -14.840 -10.579 -9.076 1.00 60.56 92 ARG A C 1
ATOM 671 O O . ARG A 1 92 ? -15.319 -10.647 -7.943 1.00 60.56 92 ARG A O 1
ATOM 678 N N . MET A 1 93 ? -15.553 -10.197 -10.139 1.00 62.22 93 MET A N 1
ATOM 679 C CA . MET A 1 93 ? -17.008 -10.061 -10.083 1.00 62.22 93 MET A CA 1
ATOM 680 C C . MET A 1 93 ? -17.652 -11.420 -9.797 1.00 62.22 93 MET A C 1
ATOM 682 O O . MET A 1 93 ? -18.545 -11.487 -8.956 1.00 62.22 93 MET A O 1
ATOM 686 N N . LEU A 1 94 ? -17.180 -12.491 -10.444 1.00 65.19 94 LEU A N 1
ATOM 687 C CA . LEU A 1 94 ? -17.671 -13.849 -10.208 1.00 65.19 94 LEU A CA 1
ATOM 688 C C . LEU A 1 94 ? -17.377 -14.302 -8.772 1.00 65.19 94 LEU A C 1
ATOM 690 O O . LEU A 1 94 ? -18.299 -14.735 -8.084 1.00 65.19 94 LEU A O 1
ATOM 694 N N . ASP A 1 95 ? -16.157 -14.107 -8.270 1.00 66.31 95 ASP A N 1
ATOM 695 C CA . ASP A 1 95 ? -15.802 -14.469 -6.890 1.00 66.31 95 ASP A CA 1
ATOM 696 C C . ASP A 1 95 ? -16.660 -13.737 -5.849 1.00 66.31 95 ASP A C 1
ATOM 698 O O . ASP A 1 95 ? -17.137 -14.348 -4.894 1.00 66.31 95 ASP A O 1
ATOM 702 N N . ALA A 1 96 ? -16.916 -12.439 -6.039 1.00 67.12 96 ALA A N 1
ATOM 703 C CA . ALA A 1 96 ? -17.791 -11.671 -5.153 1.00 67.12 96 ALA A CA 1
ATOM 704 C C . ALA A 1 96 ? -19.260 -12.110 -5.251 1.00 67.12 96 ALA A C 1
ATOM 706 O O . ALA A 1 96 ? -19.969 -12.111 -4.242 1.00 67.12 96 ALA A O 1
ATOM 707 N N . LEU A 1 97 ? -19.714 -12.501 -6.448 1.00 64.75 97 LEU A N 1
ATOM 708 C CA . LEU A 1 97 ? -21.052 -13.043 -6.651 1.00 64.75 97 LEU A CA 1
ATOM 709 C C . LEU A 1 97 ? -21.221 -14.339 -5.856 1.00 64.75 97 LEU A C 1
ATOM 711 O O . LEU A 1 97 ? -22.233 -14.498 -5.186 1.00 64.75 97 LEU A O 1
ATOM 715 N N . PHE A 1 98 ? -20.223 -15.227 -5.887 1.00 68.75 98 PHE A N 1
ATOM 716 C CA . PHE A 1 98 ? -20.287 -16.553 -5.269 1.00 68.75 98 PHE A CA 1
ATOM 717 C C . PHE A 1 98 ? -19.864 -16.593 -3.794 1.00 68.75 98 PHE A C 1
ATOM 719 O O . PHE A 1 98 ? -20.276 -17.508 -3.084 1.00 68.75 98 PHE A O 1
ATOM 726 N N . ALA A 1 99 ? -19.137 -15.590 -3.289 1.00 71.31 99 ALA A N 1
ATOM 727 C CA . ALA A 1 99 ? -18.687 -15.529 -1.893 1.00 71.31 99 ALA A CA 1
ATOM 728 C C . ALA A 1 99 ? -19.833 -15.462 -0.863 1.00 71.31 99 ALA A C 1
ATOM 730 O O . ALA A 1 99 ? -19.651 -15.873 0.282 1.00 71.31 99 ALA A O 1
ATOM 731 N N . ASN A 1 100 ? -21.015 -14.981 -1.263 1.00 60.00 100 ASN A N 1
ATOM 732 C CA . ASN A 1 100 ? -22.196 -14.896 -0.398 1.00 60.00 100 ASN A CA 1
ATOM 733 C C . ASN A 1 100 ? -23.209 -16.033 -0.610 1.00 60.00 100 ASN A C 1
ATOM 735 O O . ASN A 1 100 ? -24.235 -16.061 0.076 1.00 60.00 100 ASN A O 1
ATOM 739 N N . PHE A 1 101 ? -22.952 -16.978 -1.519 1.00 65.69 101 PHE A N 1
ATOM 740 C CA . PHE A 1 101 ? -23.787 -18.171 -1.628 1.00 65.69 101 PHE A CA 1
ATOM 741 C C . PHE A 1 101 ? -23.249 -19.242 -0.685 1.00 65.69 101 PHE A C 1
ATOM 743 O O . PHE A 1 101 ? -22.176 -19.805 -0.889 1.00 65.69 101 PHE A O 1
ATOM 750 N N . CYS A 1 102 ? -24.020 -19.565 0.352 1.00 64.31 102 CYS A N 1
ATOM 751 C CA . CYS A 1 102 ? -23.829 -20.827 1.051 1.00 64.31 102 CYS A CA 1
ATOM 752 C C . CYS A 1 102 ? -23.966 -21.962 0.027 1.00 64.31 102 CYS A C 1
ATOM 754 O O . CYS A 1 102 ? -25.019 -22.107 -0.593 1.00 64.31 102 CYS A O 1
ATOM 756 N N . ILE A 1 103 ? -22.917 -22.773 -0.138 1.00 53.41 103 ILE A N 1
ATOM 757 C CA . ILE A 1 103 ? -23.002 -24.023 -0.895 1.00 53.41 103 ILE A CA 1
ATOM 758 C C . ILE A 1 103 ? -24.054 -24.895 -0.197 1.00 53.41 103 ILE A C 1
ATOM 760 O O . ILE A 1 103 ? -23.824 -25.371 0.913 1.00 53.41 103 ILE A O 1
ATOM 764 N N . GLY A 1 104 ? -25.212 -25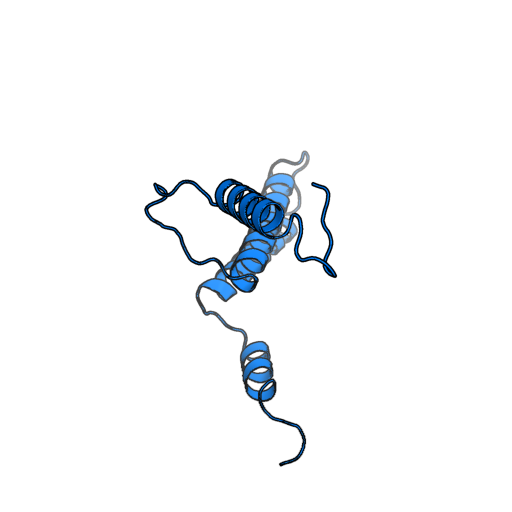.074 -0.835 1.00 63.84 104 GLY A N 1
ATOM 765 C CA . GLY A 1 104 ? -26.251 -26.004 -0.384 1.00 63.84 104 GLY A CA 1
ATOM 766 C C . GLY A 1 104 ? -27.536 -25.390 0.184 1.00 63.84 104 GLY A C 1
ATOM 767 O O . GLY A 1 104 ? -28.002 -25.840 1.231 1.00 63.84 104 GLY A O 1
ATOM 768 N N . LYS A 1 105 ? -28.160 -24.438 -0.515 1.00 50.09 105 LYS A N 1
ATOM 769 C CA . LYS A 1 105 ? -29.626 -24.310 -0.496 1.00 50.09 105 LYS A CA 1
ATOM 770 C C . LYS A 1 105 ? -30.175 -24.364 -1.909 1.00 50.09 105 LYS A C 1
ATOM 772 O O . LYS A 1 105 ? -29.634 -23.620 -2.753 1.00 50.09 105 LYS A O 1
#

Sequence (105 aa):
LSVSARSGEGIEALRAAIVELADGLRPPLFAEEQIAINARHADALRRAEIGLRTAMQGLQATPPAPIELVSGDVRAALDALGEIAGRVDNERMLDALFANFCIGK